Protein AF-A0A455U4F7-F1 (afdb_monomer_lite)

Structure (mmCIF, N/CA/C/O backbone):
data_AF-A0A455U4F7-F1
#
_entry.id   AF-A0A455U4F7-F1
#
loop_
_atom_site.group_PDB
_atom_site.id
_atom_site.type_symbol
_atom_site.label_atom_id
_atom_site.label_alt_id
_atom_site.label_comp_id
_atom_site.label_asym_id
_atom_site.label_entity_id
_atom_site.label_seq_id
_atom_site.pdbx_PDB_ins_code
_atom_site.Cartn_x
_atom_site.Cartn_y
_atom_site.Cartn_z
_atom_site.occupancy
_atom_site.B_iso_or_equiv
_atom_site.auth_seq_id
_atom_site.auth_comp_id
_atom_site.auth_asym_id
_atom_site.auth_atom_id
_atom_site.pdbx_PDB_model_num
ATOM 1 N N . MET A 1 1 ? 7.819 -29.899 -0.757 1.00 33.56 1 MET A N 1
ATOM 2 C CA . MET A 1 1 ? 6.743 -29.599 0.208 1.00 33.56 1 MET A CA 1
ATOM 3 C C . MET A 1 1 ? 6.513 -28.104 0.145 1.00 33.56 1 MET A C 1
ATOM 5 O O . MET A 1 1 ? 7.300 -27.359 0.706 1.00 33.56 1 MET A O 1
ATOM 9 N N . SER A 1 2 ? 5.549 -27.669 -0.660 1.00 37.25 2 SER A N 1
ATOM 10 C CA . SER A 1 2 ? 5.253 -26.248 -0.837 1.00 37.25 2 SER A CA 1
ATOM 11 C C . SER A 1 2 ? 4.329 -25.838 0.300 1.00 37.25 2 SER A C 1
ATOM 13 O O . SER A 1 2 ? 3.163 -26.226 0.292 1.00 37.25 2 SER A O 1
ATOM 15 N N . GLU A 1 3 ? 4.858 -25.155 1.318 1.00 43.00 3 GLU A N 1
ATOM 16 C CA . GLU A 1 3 ? 4.008 -24.520 2.321 1.00 43.00 3 GLU A CA 1
ATOM 17 C C . GLU A 1 3 ? 3.045 -23.575 1.602 1.00 43.00 3 GLU A C 1
ATOM 19 O O . GLU A 1 3 ? 3.448 -22.748 0.782 1.00 43.00 3 GLU A O 1
ATOM 24 N N . ASP A 1 4 ? 1.762 -23.792 1.871 1.00 43.53 4 ASP A N 1
ATOM 25 C CA . ASP A 1 4 ? 0.620 -22.991 1.461 1.00 43.53 4 ASP A CA 1
ATOM 26 C C . ASP A 1 4 ? 0.968 -21.509 1.650 1.00 43.53 4 ASP A C 1
ATOM 28 O O . ASP A 1 4 ? 0.999 -21.007 2.775 1.00 43.53 4 ASP A O 1
ATOM 32 N N . ARG A 1 5 ? 1.316 -20.819 0.555 1.00 50.78 5 ARG A N 1
ATOM 33 C CA . ARG A 1 5 ? 1.763 -19.418 0.542 1.00 50.78 5 ARG A CA 1
ATOM 34 C C . ARG A 1 5 ? 0.551 -18.507 0.742 1.00 50.78 5 ARG A C 1
ATOM 36 O O . ARG A 1 5 ? 0.256 -17.646 -0.082 1.00 50.78 5 ARG A O 1
ATOM 43 N N . LYS A 1 6 ? -0.198 -18.745 1.822 1.00 52.81 6 LYS A N 1
ATOM 44 C CA . LYS A 1 6 ? -1.229 -17.839 2.302 1.00 52.81 6 LYS A CA 1
ATOM 45 C C . LYS A 1 6 ? -0.538 -16.506 2.590 1.00 52.81 6 LYS A C 1
ATOM 47 O O . LYS A 1 6 ? 0.435 -16.507 3.347 1.00 52.81 6 LYS A O 1
ATOM 52 N N . PRO A 1 7 ? -1.008 -15.392 2.006 1.00 61.12 7 PRO A N 1
ATOM 53 C CA . PRO A 1 7 ? -0.451 -14.083 2.304 1.00 61.12 7 PRO A CA 1
ATOM 54 C C . PRO A 1 7 ? -0.453 -13.869 3.816 1.00 61.12 7 PRO A C 1
ATOM 56 O O . PRO A 1 7 ? -1.421 -14.220 4.507 1.00 61.12 7 PRO A O 1
ATOM 59 N N . HIS A 1 8 ? 0.658 -13.345 4.339 1.00 84.00 8 HIS A N 1
ATOM 60 C CA . HIS A 1 8 ? 0.797 -13.094 5.768 1.00 84.00 8 HIS A CA 1
ATOM 61 C C . HIS A 1 8 ? -0.369 -12.201 6.215 1.00 84.00 8 HIS A C 1
ATOM 63 O O . HIS A 1 8 ? -0.794 -11.318 5.472 1.00 84.00 8 HIS A O 1
ATOM 69 N N . ARG A 1 9 ? -0.914 -12.398 7.424 1.00 89.62 9 ARG A N 1
ATOM 70 C CA . ARG A 1 9 ? -2.129 -11.684 7.877 1.00 89.62 9 ARG A CA 1
ATOM 71 C C . ARG A 1 9 ? -2.044 -10.165 7.675 1.00 89.62 9 ARG A C 1
ATOM 73 O O . ARG A 1 9 ? -3.044 -9.525 7.368 1.00 89.62 9 ARG A O 1
ATOM 80 N N . ARG A 1 10 ? -0.836 -9.609 7.813 1.00 91.44 10 ARG A N 1
ATOM 81 C CA . ARG A 1 10 ? -0.520 -8.204 7.533 1.00 91.44 10 ARG A CA 1
ATOM 82 C C . ARG A 1 10 ? -0.833 -7.804 6.083 1.00 91.44 10 ARG A C 1
ATOM 84 O O . ARG A 1 10 ? -1.481 -6.788 5.888 1.00 91.44 10 ARG A O 1
ATOM 91 N N . GLU A 1 11 ? -0.437 -8.599 5.093 1.00 91.56 11 GLU A N 1
ATOM 92 C CA . GLU A 1 11 ? -0.705 -8.344 3.667 1.00 91.56 11 GLU A CA 1
ATOM 93 C C . GLU A 1 11 ? -2.199 -8.417 3.348 1.00 91.56 11 GLU A C 1
ATOM 95 O O . GLU A 1 11 ? -2.715 -7.553 2.651 1.00 91.56 11 GLU A O 1
ATOM 100 N N . GLN A 1 12 ? -2.919 -9.388 3.921 1.00 91.44 12 GLN A N 1
ATOM 101 C CA . GLN A 1 12 ? -4.375 -9.497 3.747 1.00 91.44 12 GLN A CA 1
ATOM 102 C C . GLN A 1 12 ? -5.109 -8.241 4.236 1.00 91.44 12 GLN A C 1
ATOM 104 O O . GLN A 1 12 ? -6.070 -7.796 3.614 1.00 91.44 12 GLN A O 1
ATOM 109 N N . ILE A 1 13 ? -4.641 -7.649 5.339 1.00 94.69 13 ILE A N 1
ATOM 110 C CA . ILE A 1 13 ? -5.175 -6.383 5.854 1.00 94.69 13 ILE A CA 1
ATOM 111 C C . ILE A 1 13 ? -4.902 -5.234 4.874 1.00 94.69 13 ILE A C 1
ATOM 113 O O . ILE A 1 13 ? -5.794 -4.424 4.639 1.00 94.69 13 ILE A O 1
ATOM 117 N N . LEU A 1 14 ? -3.697 -5.157 4.302 1.00 94.75 14 LEU A N 1
ATOM 118 C CA . LEU A 1 14 ? -3.334 -4.107 3.343 1.00 94.75 14 LEU A CA 1
ATOM 119 C C . LEU A 1 14 ? -4.120 -4.230 2.033 1.00 94.75 14 LEU A C 1
ATOM 121 O O . LEU A 1 14 ? -4.607 -3.228 1.525 1.00 94.75 14 LEU A O 1
ATOM 125 N N . GLN A 1 15 ? -4.314 -5.452 1.535 1.00 91.31 15 GLN A N 1
ATOM 126 C CA . GLN A 1 15 ? -5.143 -5.724 0.358 1.00 91.31 15 GLN A CA 1
ATOM 127 C C . GLN A 1 15 ? -6.604 -5.327 0.592 1.00 91.31 15 GLN A C 1
ATOM 129 O O . GLN A 1 15 ? -7.199 -4.659 -0.248 1.00 91.31 15 GLN A O 1
ATOM 134 N N . ALA A 1 16 ? -7.168 -5.669 1.755 1.00 92.94 16 ALA A N 1
ATOM 135 C CA . ALA A 1 16 ? -8.518 -5.245 2.116 1.00 92.94 16 ALA A CA 1
ATOM 136 C C . ALA A 1 16 ? -8.630 -3.719 2.259 1.00 92.94 16 ALA A C 1
ATOM 138 O O . ALA A 1 16 ? -9.637 -3.140 1.865 1.00 92.94 16 ALA A O 1
ATOM 139 N N . LEU A 1 17 ? -7.602 -3.055 2.799 1.00 93.19 17 LEU A N 1
ATOM 140 C CA . LEU A 1 17 ? -7.570 -1.596 2.887 1.00 93.19 17 LEU A CA 1
ATOM 141 C C . LEU A 1 17 ? -7.517 -0.944 1.499 1.00 93.19 17 LEU A C 1
ATOM 143 O O . LEU A 1 17 ? -8.219 0.039 1.288 1.00 93.19 17 LEU A O 1
ATOM 147 N N . ALA A 1 18 ? -6.720 -1.485 0.574 1.00 90.31 18 ALA A N 1
ATOM 148 C CA . ALA A 1 18 ? -6.648 -1.003 -0.803 1.00 90.31 18 ALA A CA 1
ATOM 149 C C . ALA A 1 18 ? -8.016 -1.091 -1.500 1.00 90.31 18 ALA A C 1
ATOM 151 O O . ALA A 1 18 ? -8.493 -0.076 -1.996 1.00 90.31 18 ALA A O 1
ATOM 152 N N . LEU A 1 19 ? -8.670 -2.255 -1.416 1.00 88.00 19 LEU A N 1
ATOM 153 C CA . LEU A 1 19 ? -10.012 -2.492 -1.962 1.00 88.00 19 LEU A CA 1
ATOM 154 C C . LEU A 1 19 ? -11.044 -1.503 -1.400 1.00 88.00 19 LEU A C 1
ATOM 156 O O . LEU A 1 19 ? -11.818 -0.888 -2.121 1.00 88.00 19 LEU A O 1
ATOM 160 N N . MET A 1 20 ? -11.046 -1.301 -0.080 1.00 90.06 20 MET A N 1
ATOM 161 C CA . MET A 1 20 ? -12.002 -0.380 0.536 1.00 90.06 20 MET A CA 1
ATOM 162 C C . MET A 1 20 ? -11.795 1.081 0.107 1.00 90.06 20 MET A C 1
ATOM 164 O O . MET A 1 20 ? -12.756 1.846 0.072 1.00 90.06 20 MET A O 1
ATOM 168 N N . LEU A 1 21 ? -10.549 1.500 -0.145 1.00 87.50 21 LEU A N 1
ATOM 169 C CA . LEU A 1 21 ? -10.231 2.876 -0.557 1.00 87.50 21 LEU A CA 1
ATOM 170 C C . LEU A 1 21 ? -10.721 3.194 -1.965 1.00 87.50 21 LEU A C 1
ATOM 172 O O . LEU A 1 21 ? -11.052 4.339 -2.263 1.00 87.50 21 LEU A O 1
ATOM 176 N N . GLU A 1 22 ? -10.751 2.176 -2.797 1.00 80.81 22 GLU A N 1
ATOM 177 C CA . GLU A 1 22 ? -11.327 2.192 -4.123 1.00 80.81 22 GLU A CA 1
ATOM 178 C C . GLU A 1 22 ? -12.859 2.236 -4.071 1.00 80.81 22 GLU A C 1
ATOM 180 O O . GLU A 1 22 ? -13.454 3.155 -4.629 1.00 80.81 22 GLU A O 1
ATOM 185 N N . GLU A 1 23 ? -13.491 1.269 -3.386 1.00 80.94 23 GLU A N 1
ATOM 186 C CA . GLU A 1 23 ? -14.945 1.051 -3.484 1.00 80.94 23 GLU A CA 1
ATOM 187 C C . GLU A 1 23 ? -15.728 2.245 -2.927 1.00 80.94 23 GLU A C 1
ATOM 189 O O . GLU A 1 23 ? -16.873 2.507 -3.300 1.00 80.94 23 GLU A O 1
ATOM 194 N N . ASP A 1 24 ? -15.113 2.970 -1.993 1.00 69.62 24 ASP A N 1
ATOM 195 C CA . ASP A 1 24 ? -15.762 4.010 -1.213 1.00 69.62 24 ASP A CA 1
ATOM 196 C C . ASP A 1 24 ? -15.087 5.372 -1.424 1.00 69.62 24 ASP A C 1
ATOM 198 O O . ASP A 1 24 ? -14.896 6.124 -0.464 1.00 69.62 24 ASP A O 1
ATOM 202 N N . SER A 1 25 ? -14.729 5.692 -2.679 1.00 62.97 25 SER A N 1
ATOM 203 C CA . SER A 1 25 ? -14.084 6.937 -3.132 1.00 62.97 25 SER A CA 1
ATOM 204 C C . SER A 1 25 ? -14.858 8.197 -2.693 1.00 62.97 25 SER A C 1
ATOM 206 O O . SER A 1 25 ? -15.631 8.789 -3.446 1.00 62.97 25 SER A O 1
ATOM 208 N N . GLY A 1 26 ? -14.688 8.593 -1.429 1.00 60.41 26 GLY A N 1
ATOM 209 C CA . GLY A 1 26 ? -15.377 9.716 -0.788 1.00 60.41 26 GLY A CA 1
ATOM 210 C C . GLY A 1 26 ? -15.879 9.457 0.638 1.00 60.41 26 GLY A C 1
ATOM 211 O O . GLY A 1 26 ? -16.125 10.421 1.368 1.00 60.41 26 GLY A O 1
ATOM 212 N N . LYS A 1 27 ? -16.002 8.201 1.093 1.00 72.69 27 LYS A N 1
ATOM 213 C CA . LYS A 1 27 ? -16.378 7.893 2.481 1.00 72.69 27 LYS A CA 1
ATOM 214 C C . LYS A 1 27 ? -15.167 7.578 3.352 1.00 72.69 27 LYS A C 1
ATOM 216 O O . LYS A 1 27 ? -14.099 7.143 2.931 1.00 72.69 27 LYS A O 1
ATOM 221 N N . ARG A 1 28 ? -15.341 7.826 4.648 1.00 81.62 28 ARG A N 1
ATOM 222 C CA . ARG A 1 28 ? -14.301 7.622 5.655 1.00 81.62 28 ARG A CA 1
ATOM 223 C C . ARG A 1 28 ? -14.139 6.131 5.958 1.00 81.62 28 ARG A C 1
ATOM 225 O O . ARG A 1 28 ? -14.980 5.553 6.640 1.00 81.62 28 ARG A O 1
ATOM 232 N N . ILE A 1 29 ? -12.993 5.553 5.596 1.00 87.81 29 ILE A N 1
ATOM 233 C CA . ILE A 1 29 ? -12.619 4.200 6.039 1.00 87.81 29 ILE A CA 1
ATOM 234 C C . ILE A 1 29 ? -12.523 4.153 7.569 1.00 87.81 29 ILE A C 1
ATOM 236 O O . ILE A 1 29 ? -11.824 4.968 8.189 1.00 87.81 29 ILE A O 1
ATOM 240 N N . THR A 1 30 ? -13.204 3.195 8.194 1.00 92.12 30 THR A N 1
ATOM 241 C CA . THR A 1 30 ? -13.127 2.949 9.642 1.00 92.12 30 THR A CA 1
ATOM 242 C C . THR A 1 30 ? -12.389 1.646 9.921 1.00 92.12 30 THR A C 1
ATOM 244 O O . THR A 1 30 ? -12.494 0.686 9.162 1.00 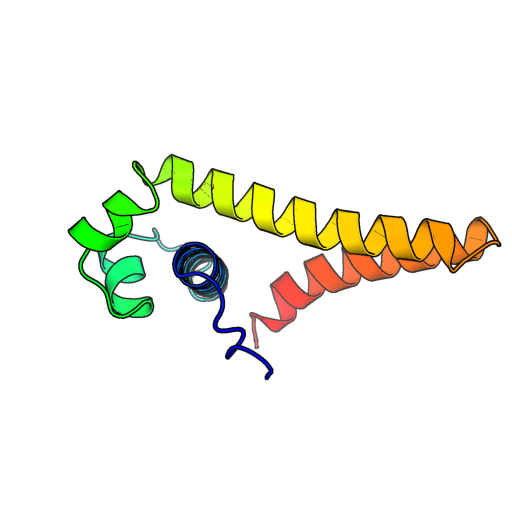92.12 30 THR A O 1
ATOM 247 N N . THR A 1 31 ? -11.647 1.600 11.025 1.00 93.69 31 THR A N 1
ATOM 248 C CA . THR A 1 31 ? -10.923 0.401 11.474 1.00 93.69 31 THR A CA 1
ATOM 249 C C . THR A 1 31 ? -11.873 -0.757 11.776 1.00 93.69 31 THR A C 1
ATOM 251 O O . THR A 1 31 ? -11.566 -1.896 11.439 1.00 93.69 31 THR A O 1
ATOM 254 N N . ALA A 1 32 ? -13.069 -0.468 12.293 1.00 94.25 32 ALA A N 1
ATOM 255 C CA . ALA A 1 32 ? -14.122 -1.458 12.484 1.00 94.25 32 ALA A CA 1
ATOM 256 C C . ALA A 1 32 ? -14.612 -2.062 11.156 1.00 94.25 32 ALA A C 1
ATOM 258 O O . ALA A 1 32 ? -14.798 -3.274 11.068 1.00 94.25 32 ALA A O 1
ATOM 259 N N . ALA A 1 33 ? -14.808 -1.245 10.114 1.00 93.56 33 ALA A N 1
ATOM 260 C CA . ALA A 1 33 ? -15.187 -1.748 8.795 1.00 93.56 33 ALA A CA 1
ATOM 261 C C . ALA A 1 33 ? -14.070 -2.592 8.167 1.00 93.56 33 ALA A C 1
ATOM 263 O O . ALA A 1 33 ? -14.350 -3.682 7.678 1.00 93.56 33 ALA A O 1
ATOM 264 N N . LEU A 1 34 ? -12.814 -2.149 8.279 1.00 94.88 34 LEU A N 1
ATOM 265 C CA . LEU A 1 34 ? -11.659 -2.913 7.806 1.00 94.88 34 LEU A CA 1
ATOM 266 C C . LEU A 1 34 ? -11.522 -4.259 8.529 1.00 94.88 34 LEU A C 1
ATOM 268 O O . LEU A 1 34 ? -11.330 -5.291 7.894 1.00 94.88 34 LEU A O 1
ATOM 272 N N . ALA A 1 35 ? -11.680 -4.279 9.854 1.00 94.88 35 ALA A N 1
ATOM 273 C CA . ALA A 1 35 ? -11.643 -5.513 10.633 1.00 94.88 35 ALA A CA 1
ATOM 274 C C . ALA A 1 35 ? -12.738 -6.501 10.188 1.00 94.88 35 ALA A C 1
ATOM 276 O O . ALA A 1 35 ? -12.453 -7.688 10.017 1.00 94.88 35 ALA A O 1
ATOM 277 N N . ARG A 1 36 ? -13.959 -6.009 9.917 1.00 94.62 36 ARG A N 1
ATOM 278 C CA . ARG A 1 36 ? -15.048 -6.826 9.355 1.00 94.62 36 ARG A CA 1
ATOM 279 C C . ARG A 1 36 ? -14.707 -7.377 7.972 1.00 94.62 36 ARG A C 1
ATOM 281 O O . ARG A 1 36 ? -14.898 -8.570 7.771 1.00 94.62 36 ARG A O 1
ATOM 288 N N . GLN A 1 37 ? -14.172 -6.550 7.072 1.00 92.56 37 GLN A N 1
ATOM 289 C CA . GLN A 1 37 ? -13.780 -6.967 5.719 1.00 92.56 37 GLN A CA 1
ATOM 290 C C . GLN A 1 37 ? -12.734 -8.091 5.750 1.00 92.56 37 GLN A C 1
ATOM 292 O O . GLN A 1 37 ? -12.809 -9.047 4.986 1.00 92.56 37 GLN A O 1
ATOM 297 N N . VAL A 1 38 ? -11.780 -8.010 6.681 1.00 93.38 38 VAL A N 1
ATOM 298 C CA . VAL A 1 38 ? -10.716 -9.013 6.858 1.00 93.38 38 VAL A CA 1
ATOM 299 C C . VAL A 1 38 ? -11.201 -10.255 7.634 1.00 93.38 38 VAL A C 1
ATOM 301 O O . VAL A 1 38 ? -10.531 -11.289 7.631 1.00 93.38 38 VAL A O 1
ATOM 304 N N . GLY A 1 39 ? -12.353 -10.179 8.310 1.00 94.31 39 GLY A N 1
ATOM 305 C CA . GLY A 1 39 ? -12.894 -11.262 9.138 1.00 94.31 39 GLY A CA 1
ATOM 306 C C . GLY A 1 39 ? -12.196 -11.418 10.495 1.00 94.31 39 GLY A C 1
ATOM 307 O O . GLY A 1 39 ? -12.045 -12.534 10.991 1.00 94.31 39 GLY A O 1
ATOM 308 N N . VAL A 1 40 ? -11.736 -10.317 11.097 1.00 93.75 40 VAL A N 1
ATOM 309 C CA . VAL A 1 40 ? -11.050 -10.301 12.403 1.00 93.75 40 VAL A CA 1
ATOM 310 C C . VAL A 1 40 ? -11.675 -9.281 13.357 1.00 93.75 40 VAL A C 1
ATOM 312 O O . VAL A 1 40 ? -12.443 -8.412 12.954 1.00 93.75 40 VAL A O 1
ATOM 315 N N . SER A 1 41 ? -11.342 -9.359 14.648 1.00 96.00 41 SER A N 1
ATOM 316 C CA . SER A 1 41 ? -11.725 -8.306 15.595 1.00 96.00 41 SER A CA 1
ATOM 317 C C . SER A 1 41 ? -10.866 -7.053 15.411 1.00 96.00 41 SER A C 1
ATOM 319 O O . SER A 1 41 ? -9.707 -7.126 15.001 1.00 96.00 41 SER A O 1
ATOM 321 N N . GLU A 1 42 ? -11.397 -5.890 15.785 1.00 95.75 42 GLU A N 1
ATOM 322 C CA . GLU A 1 42 ? -10.645 -4.629 15.726 1.00 95.75 42 GLU A CA 1
ATOM 323 C C . GLU A 1 42 ? -9.403 -4.662 16.639 1.00 95.75 42 GLU A C 1
ATOM 325 O O . GLU A 1 42 ? -8.328 -4.202 16.265 1.00 95.75 42 GLU A O 1
ATOM 330 N N . ALA A 1 43 ? -9.494 -5.330 17.793 1.00 95.06 43 ALA A N 1
ATOM 331 C CA . ALA A 1 43 ? -8.340 -5.581 18.657 1.00 95.06 43 ALA A CA 1
ATOM 332 C C . ALA A 1 43 ? -7.268 -6.463 17.983 1.00 95.06 43 ALA A C 1
ATOM 334 O O . ALA A 1 43 ? -6.075 -6.263 18.203 1.00 95.06 43 ALA A O 1
ATOM 335 N N . ALA A 1 44 ? -7.668 -7.439 17.159 1.00 92.62 44 ALA A N 1
ATOM 336 C CA . ALA A 1 44 ? -6.730 -8.257 16.393 1.00 92.62 44 ALA A CA 1
ATOM 337 C C . ALA A 1 44 ? -6.046 -7.465 15.275 1.00 92.62 44 ALA A C 1
ATOM 339 O O . ALA A 1 44 ? -4.854 -7.657 15.041 1.00 92.62 44 ALA A O 1
ATOM 340 N N . LEU A 1 45 ? -6.773 -6.543 14.642 1.00 95.12 45 LEU A N 1
ATOM 341 C CA . LEU A 1 45 ? -6.230 -5.611 13.658 1.00 95.12 45 LEU A CA 1
ATOM 342 C C . LEU A 1 45 ? -5.104 -4.756 14.271 1.00 95.12 45 LEU A C 1
ATOM 344 O O . LEU A 1 45 ? -4.016 -4.669 13.697 1.00 95.12 45 LEU A O 1
ATOM 348 N N . TYR A 1 46 ? -5.320 -4.218 15.478 1.00 95.38 46 TYR A N 1
ATOM 349 C CA . TYR A 1 46 ? -4.326 -3.389 16.173 1.00 95.38 46 TYR A CA 1
ATOM 350 C C . TYR A 1 46 ? -3.039 -4.128 16.570 1.00 95.38 46 TYR A C 1
ATOM 352 O O . TYR A 1 46 ? -1.995 -3.494 16.713 1.00 95.38 46 TYR A O 1
ATOM 360 N N . ARG A 1 47 ? -3.064 -5.464 16.690 1.00 95.06 47 ARG A N 1
ATOM 361 C CA . ARG A 1 47 ? -1.836 -6.254 16.905 1.00 95.06 47 ARG A CA 1
ATOM 362 C C . ARG A 1 47 ? -0.905 -6.244 15.693 1.00 95.06 47 ARG A C 1
ATOM 364 O O . ARG A 1 47 ? 0.299 -6.385 15.864 1.00 95.06 47 ARG A O 1
ATOM 371 N N . HIS A 1 48 ? -1.451 -6.095 14.485 1.00 94.00 48 HIS A N 1
ATOM 372 C CA . HIS A 1 48 ? -0.662 -6.002 13.254 1.00 94.00 48 HIS A CA 1
ATOM 373 C C . HIS A 1 48 ? -0.295 -4.559 12.911 1.00 94.00 48 HIS A C 1
ATOM 375 O O . HIS A 1 48 ? 0.791 -4.311 12.390 1.00 94.00 48 HIS A O 1
ATOM 381 N N . PHE A 1 49 ? -1.186 -3.616 13.217 1.00 95.88 49 PHE A N 1
ATOM 382 C CA . PHE A 1 49 ? -0.986 -2.198 12.950 1.00 95.88 49 PHE A CA 1
ATOM 383 C C . PHE A 1 49 ? -1.390 -1.367 14.169 1.00 95.88 49 PHE A C 1
ATOM 385 O O . PHE A 1 49 ? -2.583 -1.179 14.397 1.00 95.88 49 PHE A O 1
ATOM 392 N N . PRO A 1 50 ? -0.426 -0.819 14.930 1.00 93.88 50 PRO A N 1
ATOM 393 C CA . PRO A 1 50 ? -0.699 -0.129 16.195 1.00 93.88 50 PRO A CA 1
ATOM 394 C C . PRO A 1 50 ? -1.613 1.098 16.081 1.00 93.88 50 PRO A C 1
ATOM 396 O O . PRO A 1 50 ? -2.167 1.554 17.077 1.00 93.88 50 PRO A O 1
ATOM 399 N N . SER A 1 51 ? -1.759 1.665 14.884 1.00 95.19 51 SER A N 1
ATOM 400 C CA . SER A 1 51 ? -2.637 2.801 14.624 1.00 95.19 51 SER A CA 1
ATOM 401 C C . SER A 1 51 ? -3.179 2.752 13.201 1.00 95.19 51 SER A C 1
ATOM 403 O O . SER A 1 51 ? -2.600 2.106 12.325 1.00 95.19 51 SER A O 1
ATOM 405 N N . LYS A 1 52 ? -4.257 3.502 12.946 1.00 92.19 52 LYS A N 1
ATOM 406 C CA . LYS A 1 52 ? -4.768 3.696 11.586 1.00 92.19 52 LYS A CA 1
ATOM 407 C C . LYS A 1 52 ? -3.689 4.274 10.664 1.00 92.19 52 LYS A C 1
ATOM 409 O O . LYS A 1 52 ? -3.535 3.772 9.565 1.00 92.19 52 LYS A O 1
ATOM 414 N N . ALA A 1 53 ? -2.905 5.258 11.113 1.00 94.75 53 ALA A N 1
ATOM 415 C CA . ALA A 1 53 ? -1.822 5.838 10.307 1.00 94.75 53 ALA A CA 1
ATOM 416 C C . ALA A 1 53 ? -0.803 4.777 9.855 1.00 94.75 53 ALA A C 1
ATOM 418 O O . ALA A 1 53 ? -0.483 4.705 8.673 1.00 94.75 53 ALA A O 1
ATOM 419 N N . ARG A 1 54 ? -0.403 3.866 10.756 1.00 96.12 54 ARG A N 1
ATOM 420 C CA . ARG A 1 54 ? 0.500 2.753 10.420 1.00 96.12 54 ARG A CA 1
ATO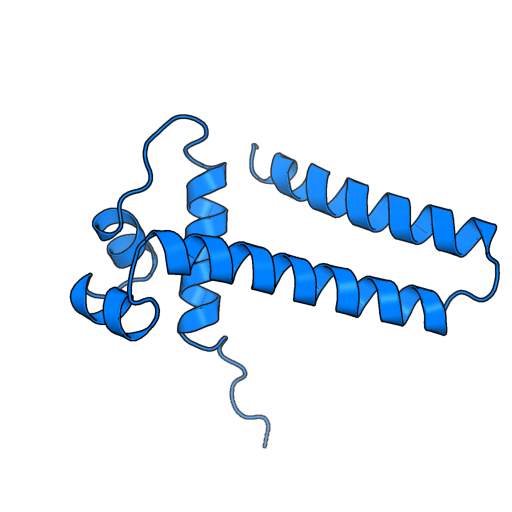M 421 C C . ARG A 1 54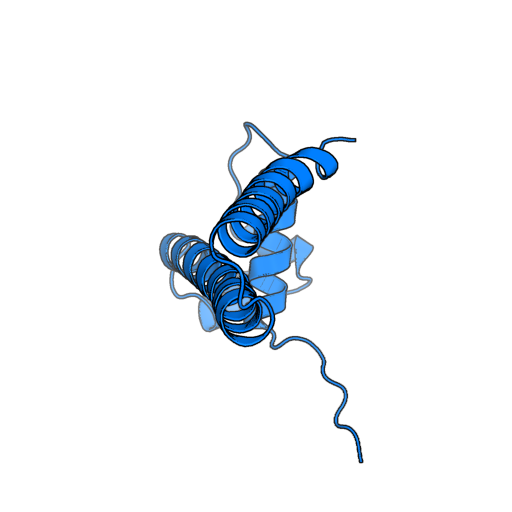 ? -0.076 1.782 9.386 1.00 96.12 54 ARG A C 1
ATOM 423 O O . ARG A 1 54 ? 0.697 1.143 8.682 1.00 96.12 54 ARG A O 1
ATOM 430 N N . MET A 1 55 ? -1.402 1.650 9.290 1.00 94.94 55 MET A N 1
ATOM 431 C CA . MET A 1 55 ? -2.039 0.839 8.240 1.00 94.94 55 MET A CA 1
ATOM 432 C C . MET A 1 55 ? -1.834 1.469 6.859 1.00 94.94 55 MET A C 1
ATOM 434 O O . MET A 1 55 ? -1.532 0.756 5.910 1.00 94.94 55 MET A O 1
ATOM 438 N N . PHE A 1 56 ? -1.962 2.796 6.758 1.00 94.38 56 PHE A N 1
ATOM 439 C CA . PHE A 1 56 ? -1.753 3.528 5.505 1.00 94.38 56 PHE A CA 1
ATOM 440 C C . PHE A 1 56 ? -0.276 3.589 5.117 1.00 94.38 56 PHE A C 1
ATOM 442 O O . PHE A 1 56 ? 0.039 3.339 3.962 1.00 94.38 56 PHE A O 1
ATOM 449 N N . GLU A 1 57 ? 0.623 3.849 6.070 1.00 96.38 57 GLU A N 1
ATOM 450 C CA . 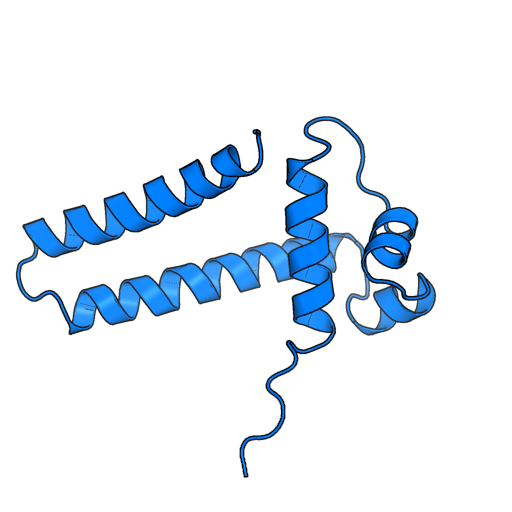GLU A 1 57 ? 2.073 3.748 5.834 1.00 96.38 57 GLU A CA 1
ATOM 451 C C . GLU A 1 57 ? 2.434 2.356 5.310 1.00 96.38 57 GLU A C 1
ATOM 453 O O . GLU A 1 57 ? 3.024 2.234 4.247 1.00 96.38 57 GLU A O 1
ATOM 458 N N . GLY A 1 58 ? 1.964 1.298 5.981 1.00 95.56 58 GLY A N 1
ATOM 459 C CA . GLY A 1 58 ? 2.224 -0.067 5.533 1.00 95.56 58 GLY A CA 1
ATOM 460 C C . GLY A 1 58 ? 1.645 -0.388 4.154 1.00 95.56 58 GLY A C 1
ATOM 461 O O . GLY A 1 58 ? 2.212 -1.218 3.451 1.00 95.56 58 GLY A O 1
ATOM 462 N N . LEU A 1 59 ? 0.536 0.248 3.759 1.00 94.38 59 LEU A N 1
ATOM 463 C CA . LEU A 1 59 ? -0.020 0.106 2.413 1.00 94.38 59 LEU A CA 1
ATOM 464 C C . LEU A 1 59 ? 0.882 0.771 1.371 1.00 94.38 59 LEU A C 1
ATOM 466 O O . LEU A 1 59 ? 1.123 0.178 0.324 1.00 94.38 59 LEU A O 1
ATOM 470 N N . ILE A 1 60 ? 1.390 1.968 1.665 1.00 93.69 60 ILE A N 1
ATOM 471 C CA . ILE A 1 60 ? 2.336 2.676 0.796 1.00 93.69 60 ILE A CA 1
ATOM 472 C C . ILE A 1 60 ? 3.613 1.846 0.639 1.00 93.69 60 ILE A C 1
ATOM 474 O O . ILE A 1 60 ? 3.995 1.572 -0.494 1.00 93.69 60 ILE A O 1
ATOM 478 N N . ASP A 1 61 ? 4.186 1.357 1.744 1.00 94.88 61 ASP A N 1
ATOM 479 C CA . ASP A 1 61 ? 5.379 0.500 1.728 1.00 94.88 61 ASP A CA 1
ATOM 480 C C . ASP A 1 61 ? 5.154 -0.746 0.856 1.00 94.88 61 ASP A C 1
ATOM 482 O O . ASP A 1 61 ? 5.982 -1.103 0.025 1.00 94.88 61 ASP A O 1
ATOM 486 N N . TYR A 1 62 ? 3.998 -1.402 0.998 1.00 90.94 62 TYR A N 1
ATOM 487 C CA . TYR A 1 62 ? 3.660 -2.593 0.215 1.00 90.94 62 TYR A CA 1
ATOM 488 C C . TYR A 1 62 ? 3.538 -2.304 -1.288 1.00 90.94 62 TYR A C 1
ATOM 490 O O . TYR A 1 62 ? 3.982 -3.098 -2.126 1.00 90.94 62 TYR A O 1
ATOM 498 N N . ILE A 1 63 ? 2.937 -1.167 -1.644 1.00 91.00 63 ILE A N 1
ATOM 499 C CA . ILE A 1 63 ? 2.838 -0.707 -3.032 1.00 91.00 63 ILE A CA 1
ATOM 500 C C . ILE A 1 63 ? 4.235 -0.408 -3.588 1.00 91.00 63 ILE A C 1
ATOM 502 O O . ILE A 1 63 ? 4.565 -0.854 -4.688 1.00 91.00 63 ILE A O 1
ATOM 506 N N . GLU A 1 64 ? 5.059 0.298 -2.819 1.00 93.38 64 GLU A N 1
ATOM 507 C CA . GLU A 1 64 ? 6.431 0.658 -3.166 1.00 93.38 64 GLU A CA 1
ATOM 508 C C . GLU A 1 64 ? 7.294 -0.586 -3.405 1.00 93.38 64 GLU A C 1
ATOM 510 O O . GLU A 1 64 ? 7.893 -0.722 -4.472 1.00 93.38 64 GLU A O 1
ATOM 515 N N . GLU A 1 65 ? 7.276 -1.546 -2.476 1.00 91.75 65 GLU A N 1
ATOM 516 C CA . GLU A 1 65 ? 7.971 -2.830 -2.607 1.00 91.75 65 GLU A CA 1
ATOM 517 C C . GLU A 1 65 ? 7.541 -3.577 -3.876 1.00 91.75 65 GLU A C 1
ATOM 519 O O . GLU A 1 65 ? 8.381 -4.098 -4.616 1.00 91.75 65 GLU A O 1
ATOM 524 N N . THR A 1 66 ? 6.238 -3.593 -4.171 1.00 89.88 66 THR A N 1
ATOM 525 C CA . THR A 1 66 ? 5.691 -4.270 -5.354 1.00 89.88 66 THR A CA 1
ATOM 526 C C . THR A 1 66 ? 6.163 -3.610 -6.651 1.00 89.88 66 THR A C 1
ATOM 528 O O . THR A 1 66 ? 6.616 -4.300 -7.571 1.00 89.88 66 THR A O 1
ATOM 531 N N . ILE A 1 67 ? 6.084 -2.278 -6.736 1.00 93.69 67 ILE A N 1
ATOM 532 C CA . ILE A 1 67 ? 6.499 -1.520 -7.921 1.00 93.69 67 ILE A CA 1
ATOM 533 C C . ILE A 1 67 ? 8.010 -1.634 -8.111 1.00 93.69 67 ILE A C 1
ATOM 535 O O . ILE A 1 67 ? 8.456 -1.982 -9.206 1.00 93.69 67 ILE A O 1
ATOM 539 N N . PHE A 1 68 ? 8.806 -1.410 -7.065 1.00 95.75 68 PHE A N 1
ATOM 540 C CA . PHE A 1 68 ? 10.260 -1.458 -7.168 1.00 95.75 68 PHE A CA 1
ATOM 541 C C . PHE A 1 68 ? 10.785 -2.846 -7.490 1.00 95.75 68 PHE A C 1
ATOM 543 O O . PHE A 1 68 ? 11.639 -2.961 -8.366 1.00 95.75 68 PHE A O 1
ATOM 550 N N . ALA A 1 69 ? 10.236 -3.910 -6.899 1.00 95.19 69 ALA A N 1
ATOM 551 C CA . ALA A 1 69 ? 10.614 -5.269 -7.282 1.00 95.19 69 ALA A CA 1
ATOM 552 C C . ALA A 1 69 ? 10.393 -5.515 -8.786 1.00 95.19 69 ALA A C 1
ATOM 554 O O . ALA A 1 69 ? 11.214 -6.153 -9.452 1.00 95.19 69 ALA A O 1
ATOM 555 N N . ARG A 1 70 ? 9.305 -4.976 -9.351 1.00 95.31 70 ARG A N 1
ATOM 556 C CA . ARG A 1 70 ? 9.015 -5.108 -10.781 1.00 95.31 70 ARG A CA 1
ATOM 557 C C . ARG A 1 70 ? 9.925 -4.216 -11.635 1.00 95.31 70 ARG A C 1
ATOM 559 O O . ARG A 1 70 ? 10.395 -4.678 -12.674 1.00 95.31 70 ARG A O 1
ATOM 566 N N . VAL A 1 71 ? 10.200 -2.982 -11.211 1.00 97.06 71 VAL A N 1
ATOM 567 C CA . VAL A 1 71 ? 11.127 -2.060 -11.893 1.00 97.06 71 VAL A CA 1
ATOM 568 C C . VAL A 1 71 ? 12.543 -2.633 -11.932 1.00 97.06 71 VAL A C 1
ATOM 570 O O . VAL A 1 71 ? 13.153 -2.634 -12.998 1.00 97.06 71 VAL A O 1
ATOM 573 N N . THR A 1 72 ? 13.038 -3.195 -10.827 1.00 97.50 72 THR A N 1
ATOM 574 C CA . THR A 1 72 ? 14.344 -3.870 -10.770 1.00 97.50 72 THR A CA 1
ATOM 575 C C . THR A 1 72 ? 14.429 -4.996 -11.793 1.00 97.50 72 THR A C 1
ATOM 577 O O . THR A 1 72 ? 15.371 -5.040 -12.575 1.00 97.50 72 THR A O 1
ATOM 580 N N . ARG A 1 73 ? 13.390 -5.833 -11.900 1.00 96.94 73 ARG A N 1
ATOM 581 C CA . ARG A 1 73 ? 13.346 -6.880 -12.931 1.00 96.94 73 ARG A CA 1
ATOM 582 C C . ARG A 1 73 ? 13.352 -6.310 -14.356 1.00 96.94 73 ARG A C 1
ATOM 584 O O . ARG A 1 73 ? 13.999 -6.856 -15.236 1.00 96.94 73 ARG A O 1
ATOM 591 N N . ILE A 1 74 ? 12.658 -5.195 -14.601 1.00 97.38 74 ILE A N 1
ATOM 592 C CA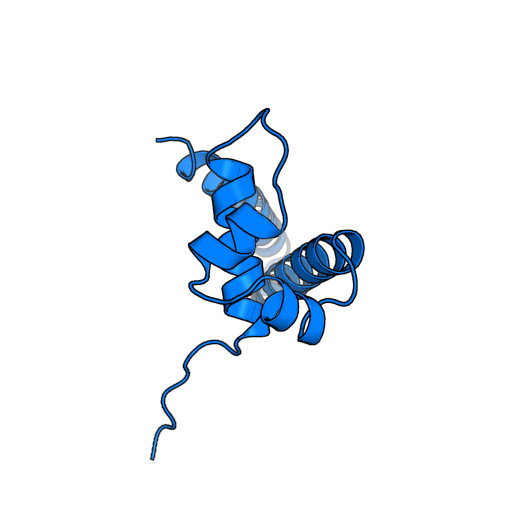 . ILE A 1 74 ? 12.688 -4.522 -15.914 1.00 97.38 74 ILE A CA 1
ATOM 593 C C . ILE A 1 74 ? 14.099 -4.004 -16.236 1.00 97.38 74 ILE A C 1
ATOM 595 O O . ILE A 1 74 ? 14.532 -4.092 -17.384 1.00 97.38 74 ILE A O 1
ATOM 599 N N . LEU A 1 75 ? 14.815 -3.473 -15.241 1.00 97.06 75 LEU A N 1
ATOM 600 C CA . LEU A 1 75 ? 16.195 -3.007 -15.395 1.00 97.06 75 LEU A CA 1
ATOM 601 C C . LEU A 1 75 ? 17.151 -4.148 -15.779 1.00 97.06 75 LEU A C 1
ATOM 603 O O . LEU A 1 75 ? 18.067 -3.914 -16.567 1.00 97.06 75 LEU A O 1
ATOM 607 N N . GLU A 1 76 ? 16.921 -5.349 -15.248 1.00 96.69 76 GLU A N 1
ATOM 608 C CA . GLU A 1 76 ? 17.708 -6.557 -15.526 1.00 96.69 76 GLU A CA 1
ATOM 609 C C . GLU A 1 76 ? 17.377 -7.172 -16.896 1.00 96.69 76 GLU A C 1
ATOM 611 O O . GLU A 1 76 ? 18.283 -7.479 -17.669 1.00 96.69 76 GLU A O 1
ATOM 616 N N . ASP A 1 77 ? 16.088 -7.307 -17.222 1.00 96.44 77 ASP A N 1
ATOM 617 C CA . ASP A 1 77 ? 15.624 -8.062 -18.393 1.00 96.44 77 ASP A CA 1
ATOM 618 C C . ASP A 1 77 ? 15.616 -7.243 -19.697 1.00 96.44 77 ASP A C 1
ATOM 620 O O . ASP A 1 77 ? 15.663 -7.809 -20.791 1.00 96.44 77 ASP A O 1
ATOM 624 N N . VAL A 1 78 ? 15.519 -5.908 -19.612 1.00 96.12 78 VAL A N 1
ATOM 625 C CA . VAL A 1 78 ? 15.364 -5.025 -20.781 1.00 96.12 78 VAL A CA 1
ATOM 626 C C . VAL A 1 78 ? 16.623 -4.173 -20.969 1.00 96.12 78 VAL A C 1
ATOM 628 O O . VAL A 1 78 ? 16.782 -3.160 -20.280 1.00 96.12 78 VAL A O 1
ATOM 631 N N . PRO A 1 79 ? 17.535 -4.535 -21.892 1.00 92.12 79 PRO A N 1
ATOM 632 C CA . PRO A 1 79 ? 18.807 -3.832 -22.073 1.00 92.12 79 PRO A CA 1
ATOM 633 C C . PRO A 1 79 ? 18.665 -2.482 -22.789 1.00 92.12 79 PRO A C 1
ATOM 635 O O . PRO A 1 79 ? 19.405 -1.551 -22.477 1.00 92.12 79 PRO A O 1
ATOM 638 N N . ASP A 1 80 ? 17.717 -2.353 -23.724 1.00 97.62 80 ASP A N 1
ATOM 639 C CA . ASP A 1 80 ? 17.483 -1.101 -24.450 1.00 97.62 80 ASP A CA 1
ATOM 640 C C . ASP A 1 80 ? 16.823 -0.047 -23.551 1.00 97.62 80 ASP A C 1
ATOM 642 O O . ASP A 1 80 ? 15.758 -0.275 -22.971 1.00 97.62 80 ASP A O 1
ATOM 646 N N . ALA A 1 81 ? 17.443 1.131 -23.460 1.00 96.50 81 ALA A N 1
ATOM 647 C CA . ALA A 1 81 ? 17.022 2.186 -22.543 1.00 96.50 81 ALA A CA 1
ATOM 648 C C . ALA A 1 81 ? 15.629 2.742 -22.879 1.00 96.50 81 ALA A C 1
ATOM 650 O O . ALA A 1 81 ? 14.820 2.965 -21.978 1.00 96.50 81 ALA A O 1
ATOM 651 N N . THR A 1 82 ? 15.321 2.932 -24.163 1.00 97.88 82 THR A N 1
ATOM 652 C CA . THR A 1 82 ? 14.032 3.488 -24.602 1.00 97.88 82 THR A CA 1
ATOM 653 C C . THR A 1 82 ? 12.891 2.523 -24.289 1.00 97.88 82 THR A C 1
ATOM 655 O O . THR A 1 82 ? 11.888 2.907 -23.686 1.00 97.88 82 THR A O 1
ATOM 658 N N . THR A 1 83 ? 13.076 1.247 -24.625 1.00 97.50 83 THR A N 1
ATOM 659 C CA . THR A 1 83 ? 12.119 0.169 -24.351 1.00 97.50 83 THR A CA 1
ATOM 660 C C . THR A 1 83 ? 11.917 -0.016 -22.850 1.00 97.50 83 THR A C 1
ATOM 662 O O . THR A 1 83 ? 10.789 -0.183 -22.382 1.00 97.50 83 THR A O 1
ATOM 665 N N . ARG A 1 84 ? 12.996 0.077 -22.067 1.00 97.69 84 ARG A N 1
ATOM 666 C CA . ARG A 1 84 ? 12.949 0.016 -20.606 1.00 97.69 84 ARG A CA 1
ATOM 667 C C . ARG A 1 84 ? 12.110 1.148 -20.016 1.00 97.69 84 ARG A C 1
ATOM 669 O O . ARG A 1 84 ? 11.205 0.875 -19.230 1.00 97.69 84 ARG A O 1
ATOM 676 N N . CYS A 1 85 ? 12.361 2.395 -20.420 1.00 97.94 85 CYS A N 1
ATOM 677 C CA . CYS A 1 85 ? 11.570 3.550 -19.988 1.00 97.94 85 CYS A CA 1
ATOM 678 C C . CYS A 1 85 ? 10.090 3.386 -20.352 1.00 97.94 85 CYS A C 1
ATOM 680 O O . CYS A 1 85 ? 9.231 3.586 -19.496 1.00 97.94 85 CYS A O 1
ATOM 682 N N . GLY A 1 86 ? 9.791 2.956 -21.582 1.00 97.75 86 GLY A N 1
ATOM 683 C CA . GLY A 1 86 ? 8.420 2.675 -22.016 1.00 97.75 86 GLY A CA 1
ATOM 684 C C . GLY A 1 86 ? 7.739 1.592 -21.174 1.00 97.75 86 GLY A C 1
ATOM 685 O O . GLY A 1 86 ? 6.586 1.746 -20.785 1.00 97.75 86 GLY A O 1
ATOM 686 N N . THR A 1 87 ? 8.467 0.533 -20.813 1.00 97.12 87 THR A N 1
ATOM 687 C CA . THR A 1 87 ? 7.943 -0.566 -19.984 1.00 97.12 87 THR A CA 1
ATOM 688 C C . THR A 1 87 ? 7.690 -0.128 -18.539 1.00 97.12 87 THR A C 1
ATOM 690 O O . THR A 1 87 ? 6.678 -0.508 -17.955 1.00 97.12 87 THR A O 1
ATOM 693 N N . ILE A 1 88 ? 8.573 0.692 -17.956 1.00 97.00 88 ILE A N 1
ATOM 694 C CA . ILE A 1 88 ? 8.372 1.266 -16.615 1.00 97.00 88 ILE A CA 1
ATOM 695 C C . ILE A 1 88 ? 7.178 2.227 -16.620 1.00 97.00 88 ILE A C 1
ATOM 697 O O . ILE A 1 88 ? 6.343 2.158 -15.722 1.00 97.00 88 ILE A O 1
ATOM 701 N N . LEU A 1 89 ? 7.051 3.080 -17.641 1.00 96.62 89 LEU A N 1
ATOM 702 C CA . LEU A 1 89 ? 5.892 3.962 -17.796 1.00 96.62 89 LEU A CA 1
ATOM 703 C C . LEU A 1 89 ? 4.595 3.162 -17.925 1.00 96.62 89 LEU A C 1
ATOM 705 O O . LEU A 1 89 ? 3.640 3.455 -17.217 1.00 96.62 89 LEU A O 1
ATOM 709 N N . ALA A 1 90 ? 4.573 2.119 -18.757 1.00 95.12 90 ALA A N 1
ATOM 710 C CA . ALA A 1 90 ? 3.415 1.240 -18.894 1.00 95.12 90 ALA A CA 1
ATOM 711 C C . ALA A 1 90 ? 3.075 0.511 -17.583 1.00 95.12 90 ALA A C 1
ATOM 713 O O . ALA A 1 90 ? 1.903 0.346 -17.269 1.00 95.12 90 ALA A O 1
ATOM 714 N N . LEU A 1 91 ? 4.075 0.109 -16.789 1.00 94.25 91 LEU A N 1
ATOM 715 C CA . LEU A 1 91 ? 3.857 -0.457 -15.455 1.00 94.25 91 LEU A CA 1
ATOM 716 C C . LEU A 1 91 ? 3.203 0.561 -14.511 1.00 94.25 91 LEU A C 1
ATOM 718 O O . LEU A 1 91 ? 2.241 0.213 -13.836 1.00 94.25 91 LEU A O 1
ATOM 722 N N . LEU A 1 92 ? 3.721 1.791 -14.447 1.00 93.19 92 LEU A N 1
ATOM 723 C CA . LEU A 1 92 ? 3.195 2.836 -13.562 1.00 93.19 92 LEU A CA 1
ATOM 724 C C . LEU A 1 92 ? 1.790 3.276 -13.981 1.00 93.19 92 LEU A C 1
ATOM 726 O O . LEU A 1 92 ? 0.913 3.402 -13.130 1.00 93.19 92 LEU A O 1
ATOM 730 N N . LEU A 1 93 ? 1.568 3.458 -15.285 1.00 91.69 93 LEU A N 1
ATOM 731 C CA . LEU A 1 93 ? 0.254 3.764 -15.843 1.00 91.69 93 LEU A CA 1
ATOM 732 C C . LEU A 1 93 ? -0.709 2.605 -15.622 1.00 91.69 93 LEU A C 1
ATOM 734 O O . LEU A 1 93 ? -1.798 2.839 -15.134 1.00 91.69 93 LEU A O 1
ATOM 738 N N . GLY A 1 94 ? -0.296 1.361 -15.865 1.00 88.38 94 GLY A N 1
ATOM 739 C CA . GLY A 1 94 ? -1.119 0.183 -15.602 1.00 88.38 94 GLY A CA 1
ATOM 740 C C . GLY A 1 94 ? -1.404 -0.027 -14.114 1.00 88.38 94 GLY A C 1
ATOM 741 O O . GLY A 1 94 ? -2.454 -0.547 -13.761 1.00 88.38 94 GLY A O 1
ATOM 742 N N . PHE A 1 95 ? -0.506 0.389 -13.220 1.00 85.12 95 PHE A N 1
ATOM 743 C CA . PHE A 1 95 ? -0.764 0.395 -11.783 1.00 85.12 95 PHE A CA 1
ATOM 744 C C . PHE A 1 95 ? -1.809 1.462 -11.426 1.00 85.12 95 PHE A C 1
ATOM 746 O O . PHE A 1 95 ? -2.787 1.149 -10.751 1.00 85.12 95 PHE A O 1
ATOM 753 N N . ALA A 1 96 ? -1.665 2.685 -11.945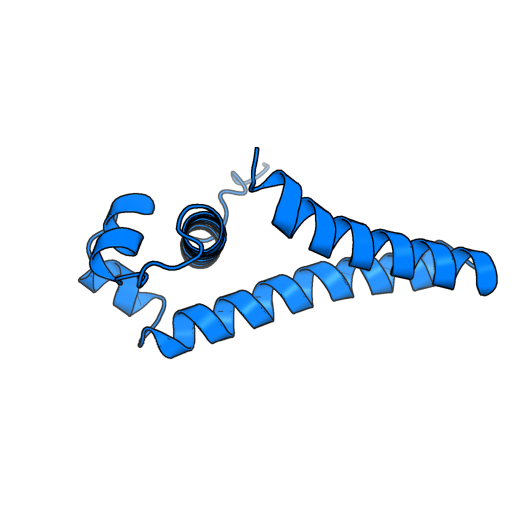 1.00 82.62 96 ALA A N 1
ATOM 754 C CA . ALA A 1 96 ? -2.631 3.773 -11.773 1.00 82.62 96 ALA A CA 1
ATOM 755 C C . ALA A 1 96 ? -4.003 3.462 -12.409 1.00 82.62 96 ALA A C 1
ATOM 757 O O . ALA A 1 96 ? -5.034 3.715 -11.798 1.00 82.62 96 ALA A O 1
ATOM 758 N N . GLU A 1 97 ? -4.028 2.847 -13.591 1.00 74.56 97 GLU A N 1
ATOM 759 C CA . GLU A 1 97 ? -5.235 2.397 -14.292 1.00 74.56 97 GLU A CA 1
ATOM 760 C C . GLU A 1 97 ? -5.855 1.182 -13.629 1.00 74.56 97 GLU A C 1
ATOM 762 O O . GLU A 1 97 ? -7.069 1.117 -13.545 1.00 74.56 97 GLU A O 1
ATOM 767 N N . LYS A 1 98 ? -5.076 0.241 -13.085 1.00 59.03 98 LYS A N 1
ATOM 768 C CA . LYS A 1 98 ? -5.665 -0.790 -12.227 1.00 59.03 98 LYS A CA 1
ATOM 769 C C . LYS A 1 98 ? -6.262 -0.182 -10.978 1.00 59.03 98 LYS A C 1
ATOM 771 O O . LYS A 1 98 ? -7.286 -0.677 -10.549 1.00 59.03 98 LYS A O 1
ATOM 776 N N . THR A 1 99 ? -5.711 0.930 -10.482 1.00 54.34 99 THR A N 1
ATOM 777 C CA . THR A 1 99 ? -6.361 1.782 -9.468 1.00 54.34 99 THR A CA 1
ATOM 778 C C . THR A 1 99 ? -7.724 2.339 -9.946 1.00 54.34 99 THR A C 1
ATOM 780 O O . THR A 1 99 ? -8.519 2.760 -9.116 1.00 54.34 99 THR A O 1
ATOM 783 N N . GLN A 1 100 ? -8.026 2.289 -11.254 1.00 45.25 100 GLN A N 1
ATOM 784 C CA . GLN A 1 100 ? -9.297 2.652 -11.908 1.00 45.25 100 GLN A CA 1
ATOM 785 C C . GLN A 1 100 ? -10.124 1.476 -12.494 1.00 45.25 100 GLN A C 1
ATOM 787 O O . GLN A 1 100 ? -11.319 1.658 -12.663 1.00 45.25 100 GLN A O 1
ATOM 792 N N . ASP A 1 101 ? -9.579 0.288 -12.793 1.00 39.12 101 ASP A N 1
ATOM 793 C CA . ASP A 1 101 ? -10.362 -0.940 -13.131 1.00 39.12 101 ASP A CA 1
ATOM 794 C C . ASP A 1 101 ? -11.060 -1.550 -11.900 1.00 39.12 101 ASP A C 1
ATOM 796 O O . ASP A 1 101 ? -11.909 -2.429 -11.974 1.00 39.12 101 ASP A O 1
ATOM 800 N N . TRP A 1 102 ? -10.687 -1.001 -10.766 1.00 43.81 102 TRP A N 1
ATOM 801 C CA . TRP A 1 102 ? -11.323 -0.948 -9.470 1.00 43.81 102 TRP A CA 1
ATOM 802 C C . TRP A 1 102 ? -12.551 0.046 -9.444 1.00 43.81 102 TRP A C 1
ATOM 804 O O . TRP A 1 102 ? -13.151 0.355 -8.421 1.00 43.81 102 TRP A O 1
ATOM 814 N N . LEU A 1 103 ? -12.968 0.606 -10.591 1.00 33.78 103 LEU A N 1
ATOM 815 C CA . LEU A 1 103 ? -14.154 1.479 -10.745 1.00 33.78 103 LEU A CA 1
ATOM 816 C C . LEU A 1 103 ? -15.144 0.986 -11.819 1.00 33.78 103 LEU A C 1
ATOM 818 O O . LEU A 1 103 ? -15.862 1.802 -12.411 1.00 33.78 103 LEU A O 1
ATOM 822 N N . VAL A 1 104 ? -15.225 -0.326 -12.070 1.00 32.50 104 VAL A N 1
ATOM 823 C CA . VAL A 1 104 ? -16.275 -0.918 -12.926 1.00 32.50 104 VAL A CA 1
ATOM 824 C C . VAL A 1 104 ? -16.954 -2.104 -12.255 1.00 32.50 104 VAL A C 1
ATOM 826 O O . VAL A 1 104 ? -16.239 -3.032 -11.824 1.00 32.50 104 VAL A O 1
#

pLDDT: mean 85.61, std 17.62, range [32.5, 97.94]

Secondary structure (DSSP, 8-state):
-----PPPHHHHHHHHHHHHHHHTTTS---HHHHHHHHTS-HHHHHHH-SSHHHHHHHHHHHHHHHHHHHHHHHHHH--SHHHHHHHHHHHHHHHHHHHHHTT-

InterPro domains:
  IPR001647 DNA-binding HTH domain, TetR-type [PF00440] (27-57)
  IPR001647 DNA-binding HTH domain, TetR-type [PS50977] (7-67)
  IPR009057 Homedomain-like superfamily [SSF46689] (5-78)
  IPR050109 HTH-type, TetR-like transcriptional regulator [PTHR30055] (3-96)

Sequence (104 aa):
MSEDRKPHRREQILQALALMLEEDSGKRITTAALARQVGVSEAALYRHFPSKARMFEGLIDYIEETIFARVTRILEDVPDATTRCGTILALLLGFAEKTQDWLV

Organism: NCBI:txid115553

Radius of gyration: 16.63 Å; chains: 1; bounding box: 35×39×43 Å

Foldseek 3Di:
DDPPPDPDLLVLLLVLVLLVCLVCVPDDDDLCVSCVSSVHHSVVVCVSPVDPVSSVVSNVVVVVCVLVVVLVVLVVPPPDPVVSVVVSVCSVVVVVVVSVVSPD